Protein AF-A0A3P6EM20-F1 (afdb_monomer_lite)

Organism: Brassica oleracea (NCBI:txid3712)

Secondary structure (DSSP, 8-state):
--SSS-TT-----TTSSS-BTTTSS-BTTB-HHHHHTTS-TTTTT--TT-BHHHHHHHTTHHHHHHHHHHHHHHHHHHHHHHHHHHHH-----HHHHHHHHHHHHHHHHHHTTTT-HHHHHHHHHHHHTT-

Structure (mmCIF, N/CA/C/O backbone):
data_AF-A0A3P6EM20-F1
#
_entry.id   AF-A0A3P6EM20-F1
#
loop_
_atom_site.group_PDB
_atom_site.id
_atom_site.type_symbol
_atom_site.label_atom_id
_atom_site.label_alt_id
_atom_site.label_comp_id
_atom_site.label_asym_id
_atom_site.label_entity_id
_atom_site.label_seq_id
_atom_site.pdbx_PDB_ins_code
_atom_site.Cartn_x
_atom_site.Cartn_y
_atom_site.Cartn_z
_atom_site.occupancy
_atom_site.B_iso_or_equiv
_atom_site.auth_seq_id
_atom_site.auth_comp_id
_atom_site.auth_asym_id
_atom_site.auth_atom_id
_atom_site.pdbx_PDB_model_num
ATOM 1 N N . MET A 1 1 ? 15.258 6.934 -42.495 1.00 41.88 1 MET A N 1
ATOM 2 C CA . MET A 1 1 ? 14.490 5.789 -43.045 1.00 41.88 1 MET A CA 1
ATOM 3 C C . MET A 1 1 ? 14.020 4.785 -41.966 1.00 41.88 1 MET A C 1
ATOM 5 O O . MET A 1 1 ? 14.026 3.592 -42.217 1.00 41.88 1 MET A O 1
ATOM 9 N N . ARG A 1 2 ? 13.577 5.216 -40.769 1.00 43.38 2 ARG A N 1
ATOM 10 C CA . ARG A 1 2 ? 12.874 4.347 -39.783 1.00 43.38 2 ARG A CA 1
ATOM 11 C C . ARG A 1 2 ? 11.487 4.896 -39.392 1.00 43.38 2 ARG A C 1
ATOM 13 O O . ARG A 1 2 ? 10.964 4.537 -38.350 1.00 43.38 2 ARG A O 1
ATOM 20 N N . GLY A 1 3 ? 10.936 5.810 -40.194 1.00 48.06 3 GLY A N 1
ATOM 21 C CA . GLY A 1 3 ? 9.646 6.464 -39.926 1.00 48.06 3 GLY A CA 1
ATOM 22 C C . GLY A 1 3 ? 8.473 5.905 -40.734 1.00 48.06 3 GLY A C 1
ATOM 23 O O . GLY A 1 3 ? 7.338 6.235 -40.440 1.00 48.06 3 GLY A O 1
ATOM 24 N N . GLU A 1 4 ? 8.732 5.045 -41.724 1.00 51.06 4 GLU A N 1
ATOM 25 C CA . GLU A 1 4 ? 7.715 4.546 -42.663 1.00 51.06 4 GLU A CA 1
ATOM 26 C C . GLU A 1 4 ? 7.765 3.015 -42.791 1.00 51.06 4 GLU A C 1
ATOM 28 O O . GLU A 1 4 ? 7.754 2.457 -43.882 1.00 51.06 4 GLU A O 1
ATOM 33 N N . MET A 1 5 ? 7.875 2.300 -41.668 1.00 47.50 5 MET A N 1
ATOM 34 C CA . MET A 1 5 ? 7.675 0.848 -41.664 1.00 47.50 5 MET A CA 1
ATOM 35 C C . MET A 1 5 ? 6.535 0.467 -40.722 1.00 47.50 5 MET A C 1
ATOM 37 O O . MET A 1 5 ? 6.709 0.244 -39.530 1.00 47.50 5 MET A O 1
ATOM 41 N N . PHE A 1 6 ? 5.365 0.385 -41.353 1.00 55.72 6 PHE A N 1
ATOM 42 C CA . PHE A 1 6 ? 4.251 -0.504 -41.053 1.00 55.72 6 PHE A CA 1
ATOM 43 C C . PHE A 1 6 ? 3.589 -0.375 -39.668 1.00 55.72 6 PHE A C 1
ATOM 45 O O . PHE A 1 6 ? 3.841 -1.153 -38.750 1.00 55.72 6 PHE A O 1
ATOM 52 N N . ILE A 1 7 ? 2.564 0.485 -39.604 1.00 54.56 7 ILE A N 1
ATOM 53 C CA . ILE A 1 7 ? 1.509 0.518 -38.562 1.00 54.56 7 ILE A CA 1
ATOM 54 C C . ILE A 1 7 ? 0.862 -0.857 -38.260 1.00 54.56 7 ILE A C 1
ATOM 56 O O . ILE A 1 7 ? 0.190 -1.030 -37.248 1.00 54.56 7 ILE A O 1
ATOM 60 N N . TRP A 1 8 ? 1.059 -1.844 -39.136 1.00 58.12 8 TRP A N 1
ATOM 61 C CA . TRP A 1 8 ? 0.451 -3.172 -39.135 1.00 58.12 8 TRP A CA 1
ATOM 62 C C . TRP A 1 8 ? 1.367 -4.247 -38.538 1.00 58.12 8 TRP A C 1
ATOM 64 O O . TRP A 1 8 ? 0.873 -5.299 -38.132 1.00 58.12 8 TRP A O 1
ATOM 74 N N . ILE A 1 9 ? 2.671 -3.978 -38.396 1.00 65.12 9 ILE A N 1
ATOM 75 C CA . ILE A 1 9 ? 3.586 -4.864 -37.670 1.00 65.12 9 ILE A CA 1
ATOM 76 C C . ILE A 1 9 ? 3.571 -4.450 -36.201 1.00 65.12 9 ILE A C 1
ATOM 78 O O . ILE A 1 9 ? 4.292 -3.550 -35.774 1.00 65.12 9 ILE A O 1
ATOM 82 N N . LYS A 1 10 ? 2.711 -5.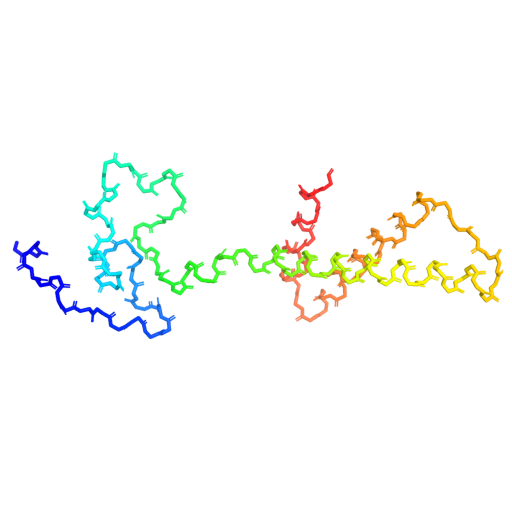113 -35.426 1.00 64.81 10 LYS A N 1
ATOM 83 C CA . LYS A 1 10 ? 2.618 -4.911 -33.978 1.00 64.81 10 LYS A CA 1
ATOM 84 C C . LYS A 1 10 ? 3.680 -5.733 -33.261 1.00 64.81 10 LYS A C 1
ATOM 86 O O . LYS A 1 10 ? 3.780 -6.946 -33.462 1.00 64.81 10 LYS A O 1
ATOM 91 N N . LEU A 1 11 ? 4.430 -5.090 -32.373 1.00 73.81 11 LEU A N 1
ATOM 92 C CA . LEU A 1 11 ? 5.303 -5.785 -31.439 1.00 73.81 11 LEU A CA 1
ATOM 93 C C . LEU A 1 11 ? 4.434 -6.582 -30.452 1.00 73.81 11 LEU A C 1
ATOM 95 O O . LEU A 1 11 ? 3.565 -6.026 -29.778 1.00 73.81 11 LEU A O 1
ATOM 99 N N . ARG A 1 12 ? 4.671 -7.893 -30.330 1.00 73.31 12 ARG A N 1
ATOM 100 C CA . ARG A 1 12 ? 4.071 -8.689 -29.249 1.00 73.31 12 ARG A CA 1
ATOM 101 C C . ARG A 1 12 ? 4.746 -8.318 -27.931 1.00 73.31 12 ARG A C 1
ATOM 103 O O . ARG A 1 12 ? 5.911 -8.632 -27.727 1.00 73.31 12 ARG A O 1
ATOM 110 N N . VAL A 1 13 ? 3.990 -7.688 -27.035 1.00 77.06 13 VAL A N 1
ATOM 111 C CA . VAL A 1 13 ? 4.495 -7.138 -25.763 1.00 77.06 13 VAL A CA 1
ATOM 112 C C . VAL A 1 13 ? 5.157 -8.187 -24.860 1.00 77.06 13 VAL A C 1
ATOM 114 O O . VAL A 1 13 ? 6.145 -7.886 -24.193 1.00 77.06 13 VAL A O 1
ATOM 117 N N . GLY A 1 14 ? 4.636 -9.418 -24.814 1.00 82.69 14 GLY A N 1
ATOM 118 C CA . GLY A 1 14 ? 5.144 -10.449 -23.902 1.00 82.69 14 GLY A CA 1
ATOM 119 C C . GLY A 1 14 ? 5.115 -9.982 -22.439 1.00 82.69 14 GLY A C 1
ATOM 120 O O . GLY A 1 14 ? 4.092 -9.496 -21.964 1.00 82.69 14 GLY A O 1
ATOM 121 N N . ASN A 1 15 ? 6.244 -10.102 -21.730 1.00 77.19 15 ASN A N 1
ATOM 122 C CA . ASN A 1 15 ? 6.410 -9.606 -20.354 1.00 77.19 15 ASN A CA 1
ATOM 123 C C . ASN A 1 15 ? 6.738 -8.098 -20.267 1.00 77.19 15 ASN A C 1
ATOM 125 O O . ASN A 1 15 ? 6.938 -7.586 -19.166 1.00 77.19 15 ASN A O 1
ATOM 129 N N . GLY A 1 16 ? 6.832 -7.404 -21.406 1.00 82.00 16 GLY A N 1
ATOM 130 C CA . GLY A 1 16 ? 7.079 -5.968 -21.498 1.00 82.00 16 GLY A CA 1
ATOM 131 C C . GLY A 1 16 ? 8.518 -5.521 -21.230 1.00 82.00 16 GLY A C 1
ATOM 132 O O . GLY A 1 16 ? 8.754 -4.319 -21.235 1.00 82.00 16 GLY A O 1
ATOM 133 N N . ALA A 1 17 ? 9.471 -6.433 -20.990 1.00 82.62 17 ALA A N 1
ATOM 134 C CA . ALA A 1 17 ? 10.845 -6.081 -20.598 1.00 82.62 17 ALA A CA 1
ATOM 135 C C . ALA A 1 17 ? 11.719 -5.591 -21.762 1.00 82.62 17 ALA A C 1
ATOM 137 O O . ALA A 1 17 ? 12.677 -4.862 -21.546 1.00 82.62 17 ALA A O 1
ATOM 138 N N . SER A 1 18 ? 11.387 -5.980 -22.993 1.00 83.06 18 SER A N 1
ATOM 139 C CA . SER A 1 18 ? 12.046 -5.516 -24.220 1.00 83.06 18 SER A CA 1
ATOM 140 C C . SER A 1 18 ? 11.215 -4.494 -24.999 1.00 83.06 18 SER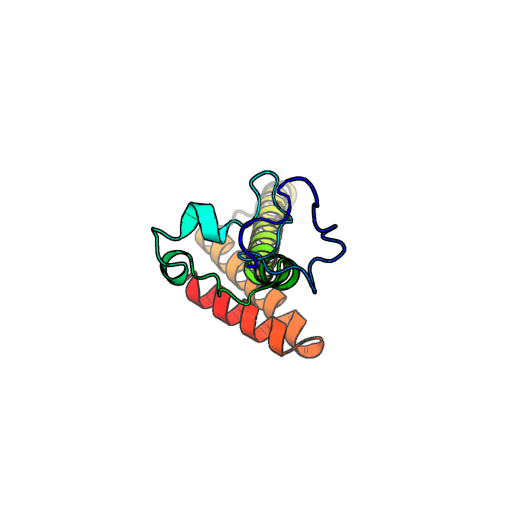 A C 1
ATOM 142 O O . SER A 1 18 ? 11.634 -4.065 -26.067 1.00 83.06 18 SER A O 1
ATOM 144 N N . CYS A 1 19 ? 10.039 -4.119 -24.485 1.00 85.44 19 CYS A N 1
ATOM 145 C CA . CYS A 1 19 ? 9.094 -3.236 -25.159 1.00 85.44 19 CYS A CA 1
ATOM 146 C C . CYS A 1 19 ? 9.126 -1.845 -24.519 1.00 85.44 19 CYS A C 1
ATOM 148 O O . CYS A 1 19 ? 8.594 -1.654 -23.424 1.00 85.44 19 CYS A O 1
ATOM 150 N N . ARG A 1 20 ? 9.725 -0.867 -25.195 1.00 86.81 20 ARG A N 1
ATOM 151 C CA . ARG A 1 20 ? 9.775 0.538 -24.768 1.00 86.81 20 ARG A CA 1
ATOM 152 C C . ARG A 1 20 ? 8.419 1.201 -24.937 1.00 86.81 20 ARG A C 1
ATOM 154 O O . ARG A 1 20 ? 7.809 1.135 -26.002 1.00 86.81 20 ARG A O 1
ATOM 161 N N . PHE A 1 21 ? 7.975 1.885 -23.889 1.00 84.44 21 PHE A N 1
ATOM 162 C CA . PHE A 1 21 ? 6.634 2.457 -23.819 1.00 84.44 21 PHE A CA 1
ATOM 163 C C . PHE A 1 21 ? 6.360 3.490 -24.916 1.00 84.44 21 PHE A C 1
ATOM 165 O O . PHE A 1 21 ? 5.309 3.448 -25.549 1.00 84.44 21 PHE A O 1
ATOM 172 N N . TRP A 1 22 ? 7.309 4.394 -25.164 1.00 83.88 22 TRP A N 1
ATOM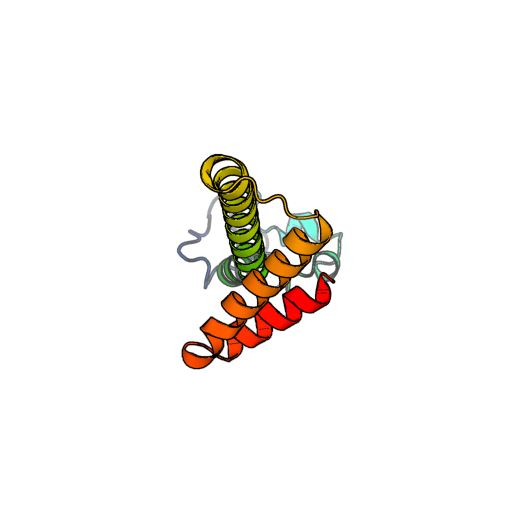 173 C CA . TRP A 1 22 ? 7.106 5.499 -26.100 1.00 83.88 22 TRP A CA 1
ATOM 174 C C . TRP A 1 22 ? 7.381 5.134 -27.557 1.00 83.88 22 TRP A C 1
ATOM 176 O O . TRP A 1 22 ? 6.721 5.656 -28.449 1.00 83.88 22 TRP A O 1
ATOM 186 N N . ILE A 1 23 ? 8.384 4.289 -27.794 1.00 82.88 23 ILE A N 1
ATOM 187 C CA . ILE A 1 23 ? 9.029 4.166 -29.108 1.00 82.88 23 ILE A CA 1
ATOM 188 C C . ILE A 1 23 ? 8.551 2.927 -29.864 1.00 82.88 23 ILE A C 1
ATOM 190 O O . ILE A 1 23 ? 8.476 2.951 -31.091 1.00 82.88 23 ILE A O 1
ATOM 194 N N . ASP A 1 24 ? 8.254 1.835 -29.164 1.00 82.81 24 ASP A N 1
ATOM 195 C CA . ASP A 1 24 ? 7.949 0.582 -29.843 1.00 82.81 24 ASP A CA 1
ATOM 196 C C . ASP A 1 24 ? 6.469 0.527 -30.268 1.00 82.81 24 ASP A C 1
ATOM 198 O O . ASP A 1 24 ? 5.581 1.047 -29.590 1.00 82.81 24 ASP A O 1
ATOM 202 N N . ASN A 1 25 ? 6.187 -0.122 -31.403 1.00 83.12 25 ASN A N 1
ATOM 203 C CA . ASN A 1 25 ? 4.841 -0.237 -31.977 1.00 83.12 25 ASN A CA 1
ATOM 204 C C . ASN A 1 25 ? 4.019 -1.341 -31.280 1.00 83.12 25 ASN A C 1
ATOM 206 O O . ASN A 1 25 ? 3.711 -2.382 -31.863 1.00 83.12 25 ASN A O 1
ATOM 210 N N . TRP A 1 26 ? 3.727 -1.148 -29.996 1.00 81.81 26 TRP A N 1
ATOM 211 C CA . TRP A 1 26 ? 2.912 -2.072 -29.200 1.00 81.81 26 TRP A CA 1
ATOM 212 C C . TRP A 1 26 ? 1.462 -1.606 -29.029 1.00 81.81 26 TRP A C 1
ATOM 214 O O . TRP A 1 26 ? 0.588 -2.410 -28.699 1.00 81.81 26 TRP A O 1
ATOM 224 N N . SER A 1 27 ? 1.195 -0.314 -29.238 1.00 79.69 27 SER A N 1
ATOM 225 C CA . SER A 1 27 ? -0.136 0.269 -29.081 1.00 79.69 27 SER A CA 1
ATOM 226 C C . SER A 1 27 ? -0.961 0.141 -30.373 1.00 79.69 27 SER A C 1
ATOM 228 O O . SER A 1 27 ? -0.394 0.071 -31.464 1.00 79.69 27 SER A O 1
ATOM 230 N N . PRO A 1 28 ? -2.307 0.160 -30.306 1.00 76.94 28 PRO A N 1
ATOM 231 C CA . PRO A 1 28 ? -3.151 0.209 -31.504 1.00 76.94 28 PRO A CA 1
ATOM 232 C C . PRO A 1 28 ? -2.901 1.435 -32.389 1.00 76.94 28 PRO A C 1
ATOM 234 O O . PRO A 1 28 ? -3.252 1.401 -33.564 1.00 76.94 28 PRO A O 1
ATOM 237 N N . LEU A 1 29 ? -2.323 2.494 -31.818 1.00 73.06 29 LEU A N 1
ATOM 238 C CA . LEU A 1 29 ? -2.048 3.758 -32.487 1.00 73.06 29 LEU A CA 1
ATOM 239 C C . LEU A 1 29 ? -0.656 3.799 -33.121 1.00 73.06 29 LEU A C 1
ATOM 241 O O . LEU A 1 29 ? -0.353 4.764 -33.796 1.00 73.06 29 LEU A O 1
ATOM 245 N N . GLY A 1 30 ? 0.200 2.791 -32.940 1.00 77.19 30 GLY A N 1
ATOM 246 C CA . GLY A 1 30 ? 1.596 2.897 -33.357 1.00 77.19 30 GLY A CA 1
ATOM 247 C C . GLY A 1 30 ? 2.533 3.296 -32.217 1.00 77.19 30 GLY A C 1
ATOM 248 O O . GLY A 1 30 ? 2.266 3.037 -31.037 1.00 77.19 30 GLY A O 1
ATOM 249 N N . SER A 1 31 ? 3.644 3.935 -32.582 1.00 81.44 31 SER A N 1
ATOM 250 C CA . SER A 1 31 ? 4.590 4.553 -31.647 1.00 81.44 31 SER A CA 1
ATOM 251 C C . SER A 1 31 ? 3.937 5.768 -30.989 1.00 81.44 31 SER A C 1
ATOM 253 O O . SER A 1 31 ? 3.586 6.744 -31.647 1.00 81.44 31 SER A O 1
ATOM 255 N N . LEU A 1 32 ? 3.763 5.716 -29.667 1.00 79.25 32 LEU A N 1
ATOM 256 C CA . LEU A 1 32 ? 3.110 6.788 -28.911 1.00 79.25 32 LEU A CA 1
ATOM 257 C C . LEU A 1 32 ? 3.913 8.093 -28.954 1.00 79.25 32 LEU A C 1
ATOM 259 O O . LEU A 1 32 ? 3.334 9.175 -28.871 1.00 79.25 32 LEU A O 1
ATOM 263 N N . LYS A 1 33 ? 5.236 8.014 -29.132 1.00 77.62 33 LYS A N 1
ATOM 264 C CA . LYS A 1 33 ? 6.095 9.187 -29.295 1.00 77.62 33 LYS A CA 1
ATOM 265 C C . LYS A 1 33 ? 5.607 10.084 -30.430 1.00 77.62 33 LYS A C 1
ATOM 267 O O . LYS A 1 33 ? 5.567 11.291 -30.239 1.00 77.62 33 LYS A O 1
ATOM 272 N N . ASP A 1 34 ? 5.200 9.520 -31.562 1.00 78.50 34 ASP A N 1
ATOM 273 C CA . ASP A 1 34 ? 4.845 10.306 -32.750 1.00 78.50 34 ASP A CA 1
ATOM 274 C C . ASP A 1 34 ? 3.527 11.077 -32.567 1.00 78.50 34 ASP A C 1
ATOM 276 O O . ASP A 1 34 ? 3.354 12.156 -33.127 1.00 78.50 34 ASP A O 1
ATOM 280 N N . TYR A 1 35 ? 2.638 10.578 -31.704 1.00 74.31 35 TYR A N 1
ATOM 281 C CA . TYR A 1 35 ? 1.362 11.223 -31.377 1.00 74.31 35 TYR A CA 1
ATOM 282 C C . TYR A 1 35 ? 1.473 12.224 -30.223 1.00 74.31 35 TYR A C 1
ATOM 284 O O . TYR A 1 35 ? 0.770 13.231 -30.207 1.00 74.31 35 TYR A O 1
ATOM 292 N N . PHE A 1 36 ? 2.355 11.968 -29.252 1.00 72.06 36 PHE A N 1
ATOM 293 C CA . PHE A 1 36 ? 2.484 12.788 -28.043 1.00 72.06 36 PHE A CA 1
ATOM 294 C C . PHE A 1 36 ? 3.688 13.754 -28.060 1.00 72.06 36 PHE A C 1
ATOM 296 O O . PHE A 1 36 ? 3.834 14.547 -27.130 1.00 72.06 36 PHE A O 1
ATOM 303 N N . ALA A 1 37 ? 4.520 13.756 -29.113 1.00 59.09 37 ALA A N 1
ATOM 304 C CA . ALA A 1 37 ? 5.761 14.544 -29.228 1.00 59.09 37 ALA A CA 1
ATOM 305 C C . ALA A 1 37 ? 5.618 16.072 -29.051 1.00 59.09 37 ALA A C 1
ATOM 307 O O . ALA A 1 37 ? 6.619 16.732 -28.777 1.00 59.09 37 ALA A O 1
ATOM 308 N N . ALA A 1 38 ? 4.416 16.649 -29.157 1.00 55.38 38 ALA A N 1
ATOM 309 C CA . ALA A 1 38 ? 4.191 18.075 -28.882 1.00 55.38 38 ALA A CA 1
ATOM 310 C C . ALA A 1 38 ? 4.209 18.423 -27.376 1.00 55.38 38 ALA A C 1
ATOM 312 O O . ALA A 1 38 ? 4.403 19.577 -27.003 1.00 55.38 38 ALA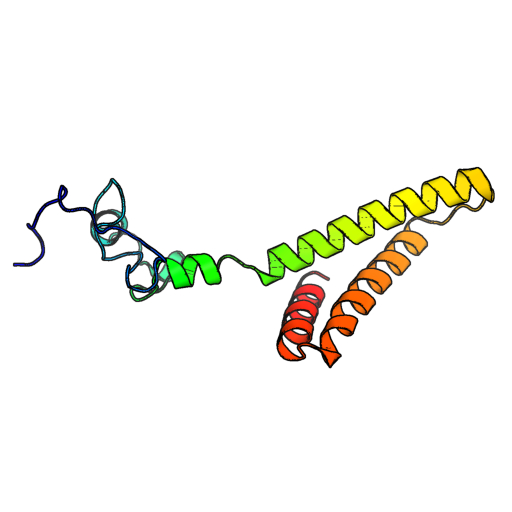 A O 1
ATOM 313 N N . SER A 1 39 ? 4.036 17.434 -26.496 1.00 55.22 39 SER A N 1
ATOM 314 C CA . SER A 1 39 ? 4.050 17.600 -25.044 1.00 55.22 39 SER A CA 1
ATOM 315 C C . SER A 1 39 ? 5.194 16.770 -24.479 1.00 55.22 39 SER A C 1
ATOM 317 O O . SER A 1 39 ? 5.047 15.575 -24.237 1.00 55.22 39 SER A O 1
ATOM 319 N N . SER A 1 40 ? 6.336 17.424 -24.277 1.00 54.34 40 SER A N 1
ATOM 320 C CA . SER A 1 40 ? 7.562 16.903 -23.669 1.00 54.34 40 SER A CA 1
ATOM 321 C C . SER A 1 40 ? 7.283 15.774 -22.666 1.00 54.34 40 SER A C 1
ATOM 323 O O . SER A 1 40 ? 6.672 16.000 -21.621 1.00 54.34 40 SER A O 1
ATOM 325 N N . SER A 1 41 ? 7.750 14.562 -22.976 1.00 55.12 41 SER A N 1
ATOM 326 C CA . SER A 1 41 ? 7.590 13.328 -22.182 1.00 55.12 41 SER A CA 1
ATOM 327 C C . SER A 1 41 ? 8.113 13.445 -20.739 1.00 55.12 41 SER A C 1
ATOM 329 O O . SER A 1 41 ? 7.830 12.605 -19.889 1.00 55.12 41 SER A O 1
ATOM 331 N N . SER A 1 42 ? 8.818 14.534 -20.433 1.00 52.72 42 SER A N 1
ATOM 332 C CA . SER A 1 42 ? 9.190 14.969 -19.091 1.00 52.72 42 SER A CA 1
ATOM 333 C C . SER A 1 42 ? 8.002 15.396 -18.217 1.00 52.72 42 SER A C 1
ATOM 335 O O . SER A 1 42 ? 8.081 15.238 -17.003 1.00 52.72 42 SER A O 1
ATOM 337 N N . ARG A 1 43 ? 6.882 15.881 -18.779 1.00 52.91 43 ARG A N 1
ATOM 338 C CA . ARG A 1 43 ? 5.723 16.341 -17.982 1.00 52.91 43 ARG A CA 1
ATOM 339 C C . ARG A 1 43 ? 4.936 15.207 -17.329 1.00 52.91 43 ARG A C 1
ATOM 341 O O . ARG A 1 43 ? 4.314 15.424 -16.298 1.00 52.91 43 ARG A O 1
ATOM 348 N N . GLN A 1 44 ? 4.959 14.012 -17.915 1.00 57.53 44 GLN A N 1
ATOM 349 C CA . GLN A 1 44 ? 4.246 12.840 -17.389 1.00 57.53 44 GLN A CA 1
ATOM 350 C C . GLN A 1 44 ? 5.157 11.917 -16.564 1.00 57.53 44 GLN A C 1
ATOM 352 O O . GLN A 1 44 ? 4.703 10.884 -16.086 1.00 57.53 44 GLN A O 1
ATOM 357 N N . GLY A 1 45 ? 6.434 12.284 -16.379 1.00 63.59 45 GLY A N 1
ATOM 358 C CA . GLY A 1 45 ? 7.370 11.562 -15.511 1.00 63.59 45 GLY A CA 1
ATOM 359 C C . GLY A 1 45 ? 7.823 10.193 -16.032 1.00 63.59 45 GLY A C 1
ATOM 360 O O . GLY A 1 45 ? 8.403 9.419 -15.274 1.00 63.59 45 GLY A O 1
ATOM 361 N N . ILE A 1 46 ? 7.577 9.874 -17.308 1.00 72.62 46 ILE A N 1
ATOM 362 C CA . ILE A 1 46 ? 7.910 8.576 -17.909 1.00 72.62 46 ILE A CA 1
ATOM 363 C C . ILE A 1 46 ? 9.094 8.751 -18.864 1.00 72.62 46 ILE A C 1
ATOM 365 O O . ILE A 1 46 ? 8.952 9.347 -19.933 1.00 72.62 46 ILE A O 1
ATOM 369 N N . SER A 1 47 ? 10.255 8.199 -18.497 1.00 77.06 47 SER A N 1
ATOM 370 C CA . SER A 1 47 ? 11.467 8.236 -19.331 1.00 77.06 47 SER A CA 1
ATOM 371 C C . SER A 1 47 ? 11.233 7.627 -20.722 1.00 77.06 47 SER A C 1
ATOM 373 O O . SER A 1 47 ? 10.523 6.629 -20.856 1.00 77.06 47 SER A O 1
ATOM 375 N N . LEU A 1 48 ? 11.873 8.189 -21.753 1.00 76.69 48 LEU A N 1
ATOM 376 C CA . LEU A 1 48 ? 11.838 7.679 -23.133 1.00 76.69 48 LEU A CA 1
ATOM 377 C C . LEU A 1 48 ? 12.348 6.236 -23.251 1.00 76.69 48 LEU A C 1
ATOM 379 O O . LEU A 1 48 ? 11.852 5.481 -24.087 1.00 76.69 48 LEU A O 1
ATOM 383 N N . ASP A 1 49 ? 13.277 5.854 -22.376 1.00 79.62 49 ASP A N 1
ATOM 384 C CA . ASP A 1 49 ? 13.866 4.514 -22.333 1.00 79.62 49 ASP A CA 1
ATOM 385 C C . ASP A 1 49 ? 13.105 3.548 -21.416 1.00 79.62 49 ASP A C 1
ATOM 387 O O . ASP A 1 49 ? 13.459 2.375 -21.327 1.00 79.62 49 ASP A O 1
ATOM 391 N N . SER A 1 50 ? 12.049 4.013 -20.736 1.00 80.06 50 SER A N 1
ATOM 392 C CA . SER A 1 50 ? 11.265 3.145 -19.857 1.00 80.06 50 SER A CA 1
ATOM 393 C C . SER A 1 50 ? 10.522 2.071 -20.650 1.00 80.06 50 SER A C 1
ATOM 395 O O . SER A 1 50 ? 9.873 2.327 -21.674 1.00 80.06 50 SER A O 1
ATOM 397 N N . THR A 1 51 ? 10.616 0.836 -20.165 1.00 86.88 51 THR A N 1
ATOM 398 C CA . THR A 1 51 ? 9.905 -0.297 -20.752 1.00 86.88 51 THR A CA 1
ATOM 399 C C . THR A 1 51 ? 8.510 -0.441 -20.153 1.00 86.88 51 THR A C 1
ATOM 401 O O . THR A 1 51 ? 8.215 0.057 -19.064 1.00 86.88 51 THR A O 1
ATOM 404 N N . LEU A 1 52 ? 7.624 -1.159 -20.842 1.00 82.75 52 LEU A N 1
ATOM 405 C CA . LEU A 1 52 ? 6.309 -1.510 -20.310 1.00 82.75 52 LEU A CA 1
ATOM 406 C C . LEU A 1 52 ? 6.410 -2.314 -19.014 1.00 82.75 52 LEU A C 1
ATOM 408 O O . LEU A 1 52 ? 5.587 -2.127 -18.119 1.00 82.75 52 LEU A O 1
ATOM 412 N N . ALA A 1 53 ? 7.420 -3.180 -18.885 1.00 83.44 53 ALA A N 1
ATOM 413 C CA . ALA A 1 53 ? 7.683 -3.885 -17.637 1.00 83.44 53 ALA A CA 1
ATOM 414 C C . ALA A 1 53 ? 8.078 -2.917 -16.522 1.00 83.44 53 ALA A C 1
ATOM 416 O O . ALA A 1 53 ? 7.602 -3.076 -15.398 1.00 83.44 53 ALA A O 1
ATOM 417 N N . ASP A 1 54 ? 8.904 -1.913 -16.818 1.00 79.19 54 ASP A N 1
ATOM 418 C CA . ASP A 1 54 ? 9.313 -0.913 -15.832 1.00 79.19 54 ASP A CA 1
ATOM 419 C C . ASP A 1 54 ? 8.132 -0.063 -15.389 1.00 79.19 54 ASP A C 1
ATOM 421 O O . ASP A 1 54 ? 7.977 0.159 -14.194 1.00 79.19 54 ASP A O 1
ATOM 425 N N . LEU A 1 55 ? 7.234 0.316 -16.304 1.00 77.75 55 LEU A N 1
ATOM 426 C CA . LEU A 1 55 ? 6.010 1.042 -15.954 1.00 77.75 55 LEU A CA 1
ATOM 427 C C . LEU A 1 55 ? 5.009 0.190 -15.179 1.00 77.75 55 LEU A C 1
ATOM 429 O O . LEU A 1 55 ? 4.388 0.639 -14.217 1.00 77.75 55 LEU A O 1
ATOM 433 N N . HIS A 1 56 ? 4.875 -1.078 -15.551 1.00 76.31 56 HIS A N 1
ATOM 434 C CA . HIS A 1 56 ? 4.047 -2.020 -14.813 1.00 76.31 56 HIS A CA 1
ATOM 435 C C . HIS A 1 56 ? 4.603 -2.295 -13.402 1.00 76.31 56 HIS A C 1
ATOM 437 O O . HIS A 1 56 ? 3.848 -2.507 -12.447 1.00 76.31 56 HIS A O 1
ATOM 443 N N . ARG A 1 57 ? 5.931 -2.297 -13.246 1.00 68.00 57 ARG A N 1
ATOM 444 C CA . ARG A 1 57 ? 6.611 -2.426 -11.950 1.00 68.00 57 ARG A CA 1
ATOM 445 C C . ARG A 1 57 ? 6.553 -1.128 -11.142 1.00 68.00 57 ARG A C 1
ATOM 447 O O . ARG A 1 57 ? 6.378 -1.212 -9.927 1.00 68.00 57 ARG A O 1
ATOM 454 N N . SER A 1 58 ? 6.655 0.029 -11.796 1.00 63.50 58 SER A N 1
ATOM 455 C CA . SER A 1 58 ? 6.630 1.357 -11.173 1.00 63.50 58 SER A CA 1
ATOM 456 C C . SER A 1 58 ? 5.227 1.819 -10.791 1.00 63.50 58 SER A C 1
ATOM 458 O O . SER A 1 58 ? 5.100 2.668 -9.912 1.00 63.50 58 SER A O 1
ATOM 460 N N . GLY A 1 59 ? 4.171 1.232 -11.373 1.00 65.19 59 GLY A N 1
ATOM 461 C CA . GLY A 1 59 ? 2.789 1.422 -10.940 1.00 65.19 59 GLY A CA 1
ATOM 462 C C . GLY A 1 59 ? 2.656 1.107 -9.451 1.00 65.19 59 GLY A C 1
ATOM 463 O O . GLY A 1 59 ? 2.572 -0.060 -9.076 1.00 65.19 59 GLY A O 1
ATOM 464 N N . ASN A 1 60 ? 2.670 2.159 -8.630 1.00 75.06 60 ASN A N 1
ATOM 465 C CA . ASN A 1 60 ? 3.116 2.192 -7.236 1.00 75.06 60 ASN A CA 1
ATOM 466 C C . ASN A 1 60 ? 2.675 0.979 -6.387 1.00 75.06 60 ASN A C 1
ATOM 468 O O . ASN A 1 60 ? 1.658 0.998 -5.688 1.00 75.06 60 ASN A O 1
ATOM 472 N N . ARG A 1 61 ? 3.444 -0.117 -6.472 1.00 80.25 61 ARG A N 1
ATOM 473 C CA . ARG A 1 61 ? 3.146 -1.396 -5.805 1.00 80.25 61 ARG A CA 1
ATOM 474 C C . ARG A 1 61 ? 3.160 -1.246 -4.289 1.00 80.25 61 ARG A C 1
ATOM 476 O O . ARG A 1 61 ? 2.374 -1.896 -3.605 1.00 80.25 61 ARG A O 1
ATOM 483 N N . LEU A 1 62 ? 4.035 -0.375 -3.790 1.00 84.19 62 LEU A N 1
ATOM 484 C CA . LEU A 1 62 ? 4.142 -0.040 -2.377 1.00 84.19 62 LEU A CA 1
ATOM 485 C C . LEU A 1 62 ? 2.890 0.697 -1.899 1.00 84.19 62 LEU A C 1
ATOM 487 O O . LEU A 1 62 ? 2.294 0.253 -0.925 1.00 84.19 62 LEU A O 1
ATOM 491 N N . SER A 1 63 ? 2.411 1.713 -2.626 1.00 84.31 63 SER A N 1
ATOM 492 C CA . SER A 1 63 ? 1.140 2.377 -2.303 1.00 84.31 63 SER A CA 1
ATOM 493 C C . SER A 1 63 ? -0.044 1.430 -2.357 1.00 84.31 63 SER A C 1
ATOM 495 O O . SER A 1 63 ? -0.849 1.432 -1.436 1.00 84.31 63 SER A O 1
ATOM 497 N N . LYS A 1 64 ? -0.147 0.574 -3.382 1.00 85.69 64 LYS A N 1
ATOM 498 C CA . LYS A 1 64 ? -1.223 -0.430 -3.442 1.00 85.69 64 LYS A CA 1
ATOM 499 C C . LYS A 1 64 ? -1.186 -1.354 -2.227 1.00 85.69 64 LYS A C 1
ATOM 501 O O . LYS A 1 64 ? -2.221 -1.620 -1.626 1.00 85.69 64 LYS A O 1
ATOM 506 N N . ARG A 1 65 ? 0.006 -1.822 -1.844 1.00 89.38 65 ARG A N 1
ATOM 507 C CA . ARG A 1 65 ? 0.189 -2.671 -0.664 1.00 89.38 65 ARG A CA 1
ATOM 508 C C . ARG A 1 65 ? -0.162 -1.936 0.628 1.00 89.38 65 ARG A C 1
ATOM 510 O O . ARG A 1 65 ? -0.843 -2.518 1.463 1.00 89.38 65 ARG A O 1
ATOM 517 N N . LEU A 1 66 ? 0.264 -0.684 0.777 1.00 89.31 66 LEU A N 1
ATOM 518 C CA . LEU A 1 66 ? -0.051 0.146 1.937 1.00 89.31 66 LEU A CA 1
ATOM 519 C C . LEU A 1 66 ? -1.562 0.379 2.047 1.00 89.31 66 LEU A C 1
ATOM 521 O O . LEU A 1 66 ? -2.137 0.097 3.089 1.00 89.31 66 LEU A O 1
ATOM 525 N N . ILE A 1 67 ? -2.222 0.763 0.949 1.00 90.12 67 ILE A N 1
ATOM 526 C CA . ILE A 1 67 ? -3.680 0.931 0.875 1.00 90.12 67 ILE A CA 1
ATOM 527 C C . ILE A 1 67 ? -4.396 -0.353 1.304 1.00 90.12 67 ILE A C 1
ATOM 529 O O . ILE A 1 67 ? -5.306 -0.295 2.125 1.00 90.12 67 ILE A O 1
ATOM 533 N N . LEU A 1 68 ? -3.977 -1.518 0.799 1.00 91.94 68 LEU A N 1
ATOM 534 C CA . LEU A 1 68 ? -4.572 -2.800 1.186 1.00 91.94 68 LEU A CA 1
ATOM 535 C C . LEU A 1 68 ? -4.408 -3.095 2.683 1.00 91.94 68 LEU A C 1
ATOM 537 O O . LEU A 1 68 ? -5.361 -3.549 3.311 1.00 91.94 68 LEU A O 1
ATOM 541 N N . LEU A 1 69 ? -3.235 -2.816 3.261 1.00 92.56 69 LEU A N 1
ATOM 542 C CA . LEU A 1 69 ? -3.006 -2.972 4.700 1.00 92.56 69 LEU A CA 1
ATOM 543 C C . LEU A 1 69 ? -3.891 -2.024 5.513 1.00 92.56 69 LEU A C 1
ATOM 545 O O . LEU A 1 69 ? -4.496 -2.457 6.489 1.00 92.56 69 LEU A O 1
ATOM 549 N N . CYS A 1 70 ? -4.028 -0.766 5.090 1.00 92.12 70 CYS A N 1
ATOM 550 C CA . CYS A 1 70 ? -4.915 0.195 5.740 1.00 92.12 70 CYS A CA 1
ATOM 551 C C . CYS A 1 70 ? -6.373 -0.274 5.688 1.00 92.12 70 CYS A C 1
ATOM 553 O O . CYS A 1 70 ? -7.044 -0.293 6.717 1.00 92.12 70 CYS A O 1
ATOM 555 N N . TRP A 1 71 ? -6.848 -0.734 4.525 1.00 94.88 71 TRP A N 1
ATOM 556 C CA . TRP A 1 71 ? -8.193 -1.298 4.378 1.00 94.88 71 TRP A CA 1
ATOM 557 C C . TRP A 1 71 ? -8.426 -2.496 5.297 1.00 94.88 71 TRP A C 1
ATOM 559 O O . TRP A 1 71 ? -9.442 -2.549 5.988 1.00 94.88 71 TRP A O 1
ATOM 569 N N . GLN A 1 72 ? -7.484 -3.440 5.343 1.00 93.94 72 GLN A N 1
ATOM 570 C CA . GLN A 1 72 ? -7.565 -4.602 6.229 1.00 93.94 72 GLN A CA 1
ATOM 571 C C . GLN A 1 72 ? -7.649 -4.188 7.700 1.00 93.94 72 GLN A C 1
ATOM 573 O O . GLN A 1 72 ? -8.518 -4.681 8.421 1.00 93.94 72 GLN A O 1
ATOM 578 N N . SER A 1 73 ? -6.795 -3.258 8.133 1.00 92.38 73 SER A N 1
ATOM 579 C CA . SER A 1 73 ? -6.805 -2.733 9.498 1.00 92.38 73 SER A CA 1
ATOM 580 C C . SER A 1 73 ? -8.128 -2.037 9.826 1.00 92.38 73 SER A C 1
ATOM 582 O O . SER A 1 73 ? -8.690 -2.287 10.888 1.00 92.38 73 SER A O 1
ATOM 584 N N . VAL A 1 74 ? -8.676 -1.220 8.917 1.00 93.88 74 VAL A N 1
ATOM 585 C CA . VAL A 1 74 ? -9.955 -0.517 9.127 1.00 93.88 74 VAL A CA 1
ATOM 586 C C . VAL A 1 74 ? -11.108 -1.505 9.264 1.00 93.88 74 VAL A C 1
ATOM 588 O O . VAL A 1 74 ? -11.879 -1.420 10.220 1.00 93.88 74 VAL A O 1
ATOM 591 N N . ILE A 1 75 ? -11.207 -2.474 8.350 1.00 93.88 75 ILE A N 1
ATOM 592 C CA . ILE A 1 75 ? -12.256 -3.501 8.388 1.00 93.88 75 ILE A CA 1
ATOM 593 C C . ILE A 1 75 ? -12.165 -4.300 9.690 1.00 93.88 75 ILE A C 1
ATOM 595 O O . ILE A 1 75 ? -13.176 -4.491 10.369 1.00 93.88 75 ILE A O 1
ATOM 599 N N . TYR A 1 76 ? -10.956 -4.726 10.069 1.00 92.69 76 TYR A N 1
ATOM 600 C CA . TYR A 1 76 ? -10.732 -5.446 11.317 1.00 92.69 76 TYR A CA 1
ATOM 601 C C . TYR A 1 76 ? -11.126 -4.612 12.540 1.00 92.69 76 TYR A C 1
ATOM 603 O O . TYR A 1 76 ? -11.826 -5.115 13.416 1.00 92.69 76 TYR A O 1
ATOM 611 N N . SER A 1 77 ? -10.734 -3.339 12.597 1.00 91.50 77 SER A N 1
ATOM 612 C CA . SER A 1 77 ? -11.052 -2.453 13.720 1.00 91.50 77 SER A CA 1
ATOM 613 C C . SER A 1 77 ? -12.551 -2.199 13.860 1.00 91.50 77 SER A C 1
ATOM 615 O O . SER A 1 77 ? -13.066 -2.237 14.976 1.00 91.50 77 SER A O 1
ATOM 617 N N . LEU A 1 78 ? -13.274 -2.020 12.751 1.00 91.50 78 LEU A N 1
ATOM 618 C CA . LEU A 1 78 ? -14.734 -1.876 12.765 1.00 91.50 78 LEU A CA 1
ATOM 619 C C . LEU A 1 78 ? -15.429 -3.154 13.239 1.00 91.50 78 LEU A C 1
ATOM 621 O O . LEU A 1 78 ? -16.325 -3.106 14.085 1.00 91.50 78 LEU A O 1
ATOM 625 N N . TRP A 1 79 ? -15.004 -4.304 12.714 1.00 93.94 79 TRP A N 1
ATOM 626 C CA . TRP A 1 79 ? -15.519 -5.602 13.140 1.00 93.94 79 TRP A CA 1
ATOM 627 C C . TRP A 1 79 ? -15.254 -5.847 14.632 1.00 93.94 79 TRP A C 1
ATOM 629 O O . TRP A 1 79 ? -16.163 -6.230 15.372 1.00 93.94 79 TRP A O 1
ATOM 639 N N . ARG A 1 80 ? -14.031 -5.560 15.093 1.00 92.44 80 ARG A N 1
ATOM 640 C CA . ARG A 1 80 ? -13.620 -5.693 16.494 1.00 92.44 80 ARG A CA 1
ATOM 641 C C . ARG A 1 80 ? -14.461 -4.801 17.401 1.00 92.44 80 ARG A C 1
ATOM 643 O O . ARG A 1 80 ? -14.980 -5.296 18.396 1.00 92.44 80 ARG A O 1
ATOM 650 N N . GLU A 1 81 ? -14.629 -3.528 17.051 1.00 93.31 8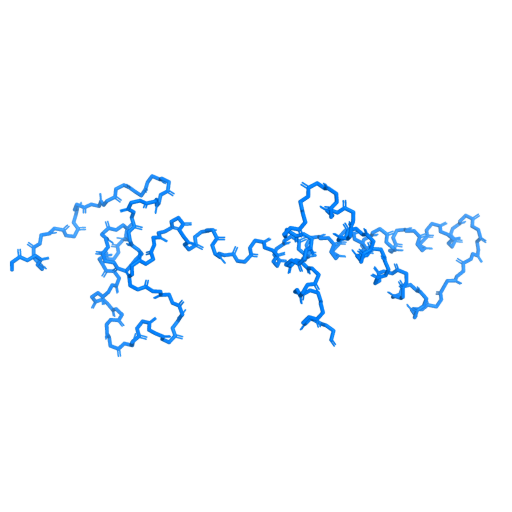1 GLU A N 1
ATOM 651 C CA . GLU A 1 81 ? -15.427 -2.575 17.830 1.00 93.31 81 GLU A CA 1
ATOM 652 C C . GLU A 1 81 ? -16.886 -3.033 17.942 1.00 93.31 81 GLU A C 1
ATOM 654 O O . GLU A 1 81 ? -17.441 -3.095 19.039 1.00 93.31 81 GLU A O 1
ATOM 659 N N . ARG A 1 82 ? -17.504 -3.448 16.827 1.00 92.69 82 ARG A N 1
ATOM 660 C CA . ARG A 1 82 ? -18.869 -3.995 16.833 1.00 92.69 82 ARG A CA 1
ATOM 661 C C . ARG A 1 82 ? -18.990 -5.199 17.770 1.00 92.69 82 ARG A C 1
ATOM 663 O O . ARG A 1 82 ? -19.935 -5.271 18.553 1.00 92.69 82 ARG A O 1
ATOM 670 N N . ASN A 1 83 ? -18.046 -6.134 17.709 1.00 93.12 83 ASN A N 1
ATOM 671 C CA . ASN A 1 83 ? -18.092 -7.336 18.539 1.00 93.12 83 ASN A CA 1
ATOM 672 C C . ASN A 1 83 ? -17.852 -7.042 20.020 1.00 93.12 83 ASN A C 1
ATOM 674 O O . ASN A 1 83 ? -18.478 -7.667 20.873 1.00 93.12 83 ASN A O 1
ATOM 678 N N . GLN A 1 84 ? -17.001 -6.068 20.341 1.00 91.06 84 GLN A N 1
ATOM 679 C CA . GLN A 1 84 ? -16.797 -5.634 21.723 1.00 91.06 84 GLN A CA 1
ATOM 680 C C . GLN A 1 84 ? -18.061 -5.015 22.325 1.00 91.06 84 GLN A C 1
ATOM 682 O O . GLN A 1 84 ? -18.373 -5.283 23.488 1.00 91.06 84 GLN A O 1
ATOM 687 N N . ARG A 1 85 ? -18.834 -4.264 21.532 1.00 89.44 85 ARG A N 1
ATOM 688 C CA . ARG A 1 85 ? -20.140 -3.745 21.964 1.00 89.44 85 ARG A CA 1
ATOM 689 C C . ARG A 1 85 ? -21.126 -4.878 22.233 1.00 89.44 85 ARG A C 1
ATOM 691 O O . ARG A 1 85 ? -21.735 -4.907 23.297 1.00 89.44 85 ARG A O 1
ATOM 698 N N . LEU A 1 86 ? -21.227 -5.838 21.310 1.00 93.00 86 LEU A N 1
ATOM 699 C CA . LEU A 1 86 ? -22.164 -6.963 21.412 1.00 93.00 86 LEU A CA 1
ATOM 700 C C . LEU A 1 86 ? -21.868 -7.891 22.599 1.00 93.00 86 LEU A C 1
ATOM 702 O O . LEU A 1 86 ? -22.789 -8.268 23.315 1.00 93.00 86 LEU A O 1
ATOM 706 N N . HIS A 1 87 ? -20.602 -8.252 22.820 1.00 89.62 87 HIS A N 1
ATOM 707 C CA . HIS A 1 87 ? -20.235 -9.284 23.799 1.00 89.62 87 HIS A CA 1
ATOM 708 C C . HIS A 1 87 ? -19.740 -8.747 25.141 1.00 89.62 87 HIS A C 1
ATOM 710 O O . HIS A 1 87 ? -19.685 -9.498 26.111 1.00 89.62 87 HIS A O 1
ATOM 716 N N . SER A 1 88 ? -19.324 -7.484 25.218 1.00 87.44 88 SER A N 1
ATOM 717 C CA . SER A 1 88 ? -18.670 -6.953 26.420 1.00 87.44 88 SER A CA 1
ATOM 718 C C . SER A 1 88 ? -19.191 -5.589 26.858 1.00 87.44 88 SER A C 1
ATOM 720 O O . SER A 1 88 ? -18.685 -5.072 27.850 1.00 87.44 88 SER A O 1
ATOM 722 N N . GLN A 1 89 ? -20.161 -4.998 26.141 1.00 86.69 89 GLN A N 1
ATOM 723 C CA . GLN A 1 89 ? -20.689 -3.649 26.409 1.00 86.69 89 GLN A CA 1
ATOM 724 C C . GLN A 1 89 ? -19.576 -2.596 26.565 1.00 86.69 89 GLN A C 1
ATOM 726 O O . GLN A 1 89 ? -19.709 -1.619 27.300 1.00 86.69 89 GLN A O 1
ATOM 731 N N . ARG A 1 90 ? -18.444 -2.809 25.883 1.00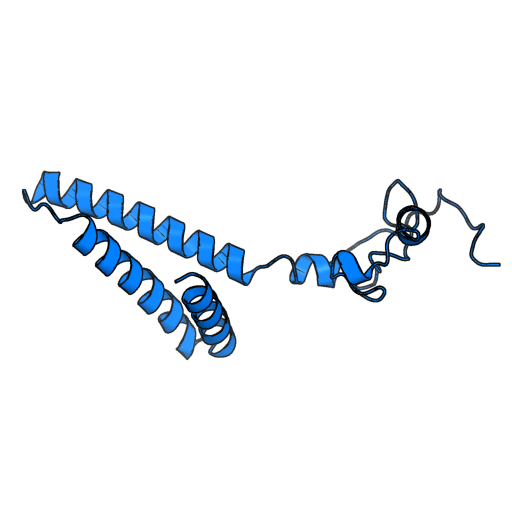 83.25 90 ARG A N 1
ATOM 732 C CA . ARG A 1 90 ? -17.311 -1.884 25.874 1.00 83.25 90 ARG A CA 1
ATOM 733 C C . ARG A 1 90 ? -17.373 -1.053 24.607 1.00 83.25 90 ARG A C 1
ATOM 735 O O . ARG A 1 90 ? -17.428 -1.600 23.509 1.00 83.25 90 ARG A O 1
ATOM 742 N N . TYR A 1 91 ? -17.338 0.257 24.794 1.00 85.81 91 TYR A N 1
ATOM 743 C CA . TYR A 1 91 ? -17.379 1.251 23.733 1.00 85.81 91 TYR A CA 1
ATOM 744 C C . TYR A 1 91 ? -16.045 1.992 23.734 1.00 85.81 91 TYR A C 1
ATOM 746 O O . TYR A 1 91 ? -15.578 2.406 24.797 1.00 85.81 91 TYR A O 1
ATOM 754 N N . GLN A 1 92 ? -15.422 2.141 22.568 1.00 86.94 92 GLN A N 1
ATOM 755 C CA . GLN A 1 92 ? -14.219 2.958 22.416 1.00 86.94 92 GLN A CA 1
ATOM 756 C C . GLN A 1 92 ? -14.574 4.286 21.748 1.00 86.94 92 GLN A C 1
ATOM 758 O O . GLN A 1 92 ? -15.471 4.359 20.904 1.00 86.94 92 GLN A O 1
ATOM 763 N N . SER A 1 93 ? -13.860 5.347 22.126 1.00 92.19 93 SER A N 1
ATOM 764 C CA . SER A 1 93 ? -13.928 6.615 21.402 1.00 92.19 93 SER A CA 1
ATOM 765 C C . SER A 1 93 ? -13.320 6.459 20.007 1.00 92.19 93 SER A C 1
ATOM 767 O O . SER A 1 93 ? -12.451 5.610 19.783 1.00 92.19 93 SER A O 1
ATOM 769 N N . ALA A 1 94 ? -13.748 7.310 19.073 1.00 89.88 94 ALA A N 1
ATOM 770 C CA . ALA A 1 94 ? -13.187 7.335 17.726 1.00 89.88 94 ALA A CA 1
ATOM 771 C C . ALA A 1 94 ? -11.660 7.528 17.756 1.00 89.88 94 ALA A C 1
ATOM 773 O O . ALA A 1 94 ? -10.944 6.795 17.080 1.00 89.88 94 ALA A O 1
ATOM 774 N N . ASP A 1 95 ? -11.155 8.413 18.620 1.00 91.25 95 ASP A N 1
ATOM 775 C CA . ASP A 1 95 ? -9.717 8.685 18.755 1.00 91.25 95 ASP A CA 1
ATOM 776 C C . ASP A 1 95 ? -8.921 7.464 19.225 1.00 91.25 95 ASP A C 1
ATOM 778 O O . ASP A 1 95 ? -7.808 7.212 18.758 1.00 91.25 95 ASP A O 1
ATOM 782 N N . SER A 1 96 ? -9.500 6.661 20.124 1.00 91.12 96 SER A N 1
ATOM 783 C CA . SER A 1 96 ? -8.875 5.424 20.594 1.00 91.12 96 SER A CA 1
ATOM 784 C C . SER A 1 96 ? -8.820 4.377 19.479 1.00 91.12 96 SER A C 1
ATOM 786 O O . SER A 1 96 ? -7.783 3.738 19.277 1.00 91.12 96 SER A O 1
ATOM 788 N N . ILE A 1 97 ? -9.893 4.262 18.688 1.00 90.69 97 ILE A N 1
ATOM 789 C CA . ILE A 1 97 ? -9.941 3.376 17.518 1.00 90.69 97 ILE A CA 1
ATOM 790 C C . ILE A 1 97 ? -8.902 3.817 16.479 1.00 90.69 97 ILE A C 1
ATOM 792 O O . ILE A 1 97 ? -8.137 2.975 16.011 1.00 90.69 97 ILE A O 1
ATOM 796 N N . ILE A 1 98 ? -8.812 5.113 16.171 1.00 90.94 98 ILE A N 1
ATOM 797 C CA . ILE A 1 98 ? -7.841 5.675 15.216 1.00 90.94 98 ILE A CA 1
ATOM 798 C C . ILE A 1 98 ? -6.402 5.445 15.696 1.00 90.94 98 ILE A C 1
ATOM 800 O O . ILE A 1 98 ? -5.570 4.945 14.942 1.00 90.94 98 ILE A O 1
ATOM 804 N N . SER A 1 99 ? -6.114 5.704 16.972 1.00 91.75 99 SER A N 1
ATOM 805 C CA . SER A 1 99 ? -4.784 5.469 17.550 1.00 91.75 99 SER A CA 1
ATOM 806 C C . SER A 1 99 ? -4.396 3.986 17.502 1.00 91.75 99 SER A C 1
ATOM 808 O O . SER A 1 99 ? -3.264 3.632 17.169 1.00 91.75 99 SER A O 1
ATOM 810 N N . SER A 1 100 ? -5.352 3.094 17.786 1.00 90.38 100 SER A N 1
ATOM 811 C CA . SER A 1 100 ? -5.142 1.647 17.684 1.00 90.38 100 SER A CA 1
ATOM 812 C C . SER A 1 100 ? -4.916 1.189 16.239 1.00 90.38 100 SER A C 1
ATOM 814 O O . SER A 1 100 ? -4.098 0.302 16.001 1.00 90.38 100 SER A O 1
ATOM 816 N N . LEU A 1 101 ? -5.588 1.831 15.277 1.00 92.50 101 LEU A N 1
ATOM 817 C CA . LEU A 1 101 ? -5.429 1.615 13.841 1.00 92.50 101 LEU A CA 1
ATOM 818 C C . LEU A 1 101 ? -4.029 1.999 13.367 1.00 92.50 101 LEU A C 1
ATOM 820 O O . LEU A 1 101 ? -3.361 1.178 12.737 1.00 92.50 101 LEU A O 1
ATOM 824 N N . ASN A 1 102 ? -3.570 3.202 13.717 1.00 91.94 102 ASN A N 1
ATOM 825 C CA . ASN A 1 102 ? -2.232 3.682 13.365 1.00 91.94 102 ASN A CA 1
ATOM 826 C C . ASN A 1 102 ? -1.156 2.747 13.917 1.00 91.94 102 ASN A C 1
ATOM 828 O O . ASN A 1 102 ? -0.215 2.386 13.209 1.00 91.94 102 ASN A O 1
ATOM 832 N N . ARG A 1 103 ? -1.325 2.281 15.159 1.00 92.25 103 ARG A N 1
ATOM 833 C CA . ARG A 1 103 ? -0.423 1.291 15.752 1.00 92.25 103 ARG A CA 1
ATOM 834 C C . ARG A 1 103 ? -0.449 -0.041 14.998 1.00 92.25 103 ARG A C 1
ATOM 836 O O . ARG A 1 103 ? 0.612 -0.566 14.682 1.00 92.25 103 ARG A O 1
ATOM 843 N N . LEU A 1 104 ? -1.631 -0.561 14.658 1.00 93.44 104 LEU A N 1
ATOM 844 C CA . LEU A 1 104 ? -1.786 -1.813 13.906 1.00 93.44 104 LEU A CA 1
ATOM 845 C C . LEU A 1 104 ? -1.072 -1.772 12.552 1.00 93.44 104 LEU A C 1
ATOM 847 O O . LEU A 1 104 ? -0.395 -2.730 12.176 1.00 93.44 104 LEU A O 1
ATOM 851 N N . VAL A 1 105 ? -1.216 -0.661 11.825 1.00 92.94 105 VAL A N 1
ATOM 852 C CA . VAL A 1 105 ? -0.538 -0.460 10.541 1.00 92.94 105 VAL A CA 1
ATOM 853 C C . VAL A 1 105 ? 0.977 -0.407 10.749 1.00 92.94 105 VAL A C 1
ATOM 855 O O . VAL A 1 105 ? 1.692 -1.178 10.110 1.00 92.94 105 VAL A O 1
ATOM 858 N N . ASN A 1 106 ? 1.469 0.408 11.686 1.00 93.12 106 ASN A N 1
ATOM 859 C CA . ASN A 1 106 ? 2.901 0.524 11.980 1.00 93.12 106 ASN A CA 1
ATOM 860 C C . ASN A 1 106 ? 3.538 -0.808 12.404 1.00 93.12 106 ASN A C 1
ATOM 862 O O . ASN A 1 106 ? 4.550 -1.215 11.830 1.00 93.12 106 ASN A O 1
ATOM 866 N N . ASP A 1 107 ? 2.920 -1.532 13.338 1.00 94.06 107 ASP A N 1
ATOM 867 C CA . ASP A 1 107 ? 3.392 -2.840 13.803 1.00 94.06 107 ASP A CA 1
ATOM 868 C C . ASP A 1 107 ? 3.446 -3.842 12.639 1.00 94.06 107 ASP A C 1
ATOM 870 O O . ASP A 1 107 ? 4.411 -4.600 12.484 1.00 94.06 107 ASP A O 1
ATOM 874 N N . ARG A 1 108 ? 2.449 -3.806 11.743 1.00 92.38 108 ARG A N 1
ATOM 875 C CA . ARG A 1 108 ? 2.438 -4.654 10.550 1.00 92.38 108 ARG A CA 1
ATOM 876 C C . ARG A 1 108 ? 3.549 -4.282 9.571 1.00 92.38 108 ARG A C 1
ATOM 878 O O . ARG A 1 108 ? 4.193 -5.186 9.036 1.00 92.38 108 ARG A O 1
ATOM 885 N N . LEU A 1 109 ? 3.817 -2.996 9.351 1.00 91.88 109 LEU A N 1
ATOM 886 C CA . LEU A 1 109 ? 4.922 -2.540 8.501 1.00 91.88 109 LEU A CA 1
ATOM 887 C C . LEU A 1 109 ? 6.291 -2.939 9.069 1.00 91.88 109 LEU A C 1
ATOM 889 O O . LEU A 1 109 ? 7.164 -3.404 8.327 1.00 91.88 109 LEU A O 1
ATOM 893 N N . LEU A 1 110 ? 6.469 -2.816 10.385 1.00 92.06 110 LEU A N 1
ATOM 894 C CA . LEU A 1 110 ? 7.684 -3.226 11.090 1.00 92.06 110 LEU A CA 1
ATOM 895 C C . LEU A 1 110 ? 7.870 -4.746 11.098 1.00 92.06 110 LEU A C 1
ATOM 897 O O . LEU A 1 110 ? 9.006 -5.211 11.029 1.00 92.06 110 LEU A O 1
ATOM 901 N N . SER A 1 111 ? 6.789 -5.532 11.079 1.00 93.25 111 SER A N 1
ATOM 902 C CA . SER A 1 111 ? 6.877 -6.998 11.005 1.00 93.25 111 SER A CA 1
ATOM 903 C C . SER A 1 111 ? 7.568 -7.513 9.733 1.00 93.25 111 SER A C 1
ATOM 905 O O . SER A 1 111 ? 8.092 -8.624 9.726 1.00 93.25 111 SER A O 1
ATOM 907 N N . PHE A 1 112 ? 7.640 -6.702 8.667 1.00 90.56 112 PHE A N 1
ATOM 908 C CA . PHE A 1 112 ? 8.397 -7.040 7.457 1.00 90.56 112 PHE A CA 1
ATOM 909 C C . PHE A 1 112 ? 9.903 -6.794 7.589 1.00 90.56 112 PHE A C 1
ATOM 911 O O . PHE A 1 112 ? 10.653 -7.253 6.731 1.00 90.56 112 PHE A O 1
ATOM 918 N N . ARG A 1 113 ? 10.365 -6.084 8.626 1.00 90.75 113 ARG A N 1
ATOM 919 C CA . ARG A 1 113 ? 11.784 -5.769 8.844 1.00 90.75 113 ARG A CA 1
ATOM 920 C C . ARG A 1 113 ? 12.684 -7.015 8.911 1.00 90.75 113 ARG A C 1
ATOM 922 O O . ARG A 1 113 ? 13.690 -6.991 8.209 1.00 90.75 113 ARG A O 1
ATOM 929 N N . PRO A 1 114 ? 12.365 -8.091 9.663 1.00 91.81 114 PRO A N 1
ATOM 930 C CA . PRO A 1 114 ? 13.208 -9.290 9.692 1.00 91.81 114 PRO A CA 1
ATOM 931 C C . PRO A 1 114 ? 13.279 -10.026 8.346 1.00 91.81 114 PRO A C 1
ATOM 933 O O . PRO A 1 114 ? 14.322 -10.578 8.017 1.00 91.81 114 PRO A O 1
ATOM 936 N N . SER A 1 115 ? 12.205 -10.032 7.548 1.00 90.94 115 SER A N 1
ATOM 937 C CA . SER A 1 115 ? 12.180 -10.746 6.257 1.00 90.94 115 SER A CA 1
ATOM 938 C C . SER A 1 115 ? 12.694 -9.907 5.084 1.00 90.94 115 SER A C 1
ATOM 940 O O . SER A 1 115 ? 13.258 -10.437 4.133 1.00 90.94 115 SER A O 1
ATOM 942 N N . SER A 1 116 ? 12.454 -8.598 5.110 1.00 90.06 116 SER A N 1
ATOM 943 C CA . SER A 1 116 ? 12.747 -7.677 4.011 1.00 90.06 116 SER A CA 1
ATOM 944 C C . SER A 1 116 ? 12.914 -6.239 4.535 1.00 90.06 116 SER A C 1
ATOM 946 O O . SER A 1 116 ? 11.957 -5.453 4.507 1.00 90.06 116 SER A O 1
ATOM 948 N N . PRO A 1 117 ? 14.122 -5.859 4.988 1.00 89.88 117 PRO A N 1
ATOM 949 C CA . PRO A 1 117 ? 14.376 -4.547 5.586 1.00 89.88 117 PRO A CA 1
ATOM 950 C C . PRO A 1 117 ? 14.063 -3.377 4.645 1.00 89.88 117 PRO A C 1
ATOM 952 O O . PRO A 1 117 ? 13.424 -2.409 5.055 1.00 89.88 117 PRO A O 1
ATOM 955 N N . ALA A 1 118 ? 14.446 -3.492 3.367 1.00 86.38 118 ALA A N 1
ATOM 956 C CA . ALA A 1 118 ? 14.219 -2.452 2.362 1.00 86.38 118 ALA A CA 1
ATOM 957 C C . ALA A 1 118 ? 12.723 -2.189 2.130 1.00 86.38 118 ALA A C 1
ATOM 959 O O . ALA A 1 118 ? 12.292 -1.041 2.126 1.00 86.38 118 ALA A O 1
ATOM 960 N N . LEU A 1 119 ? 11.911 -3.248 2.021 1.00 85.56 119 LEU A N 1
ATOM 961 C CA . LEU A 1 119 ? 10.462 -3.115 1.840 1.00 85.56 119 LEU A CA 1
ATOM 962 C C . LEU A 1 119 ? 9.795 -2.465 3.055 1.00 85.56 119 LEU A C 1
ATOM 964 O O . LEU A 1 119 ? 8.941 -1.599 2.887 1.00 85.56 119 LEU A O 1
ATOM 968 N N . SER A 1 120 ? 10.190 -2.867 4.267 1.00 90.25 120 SER A N 1
ATOM 969 C CA . SER A 1 120 ? 9.689 -2.259 5.505 1.00 90.25 120 SER A CA 1
ATOM 970 C C . SER A 1 120 ? 10.029 -0.766 5.558 1.00 90.25 120 SER A C 1
ATOM 972 O O . SER A 1 120 ? 9.154 0.051 5.831 1.00 90.25 120 SER A O 1
ATOM 974 N N . SER A 1 121 ? 11.268 -0.400 5.213 1.00 90.38 121 SER A N 1
ATOM 975 C CA . SER A 1 121 ? 11.714 0.994 5.186 1.00 90.38 121 SER A CA 1
ATOM 976 C C . SER A 1 121 ? 10.956 1.828 4.152 1.00 90.38 121 SER A C 1
ATOM 978 O O . SER A 1 121 ? 10.428 2.877 4.511 1.00 90.38 121 SER A O 1
ATOM 980 N N . SER A 1 122 ? 10.818 1.353 2.909 1.00 88.69 122 SER A N 1
ATOM 981 C CA . SER A 1 122 ? 10.102 2.096 1.865 1.00 88.69 122 SER A CA 1
ATOM 982 C C . SER A 1 122 ? 8.607 2.253 2.163 1.00 88.69 122 SER A C 1
ATOM 984 O O . SER A 1 122 ? 8.035 3.299 1.871 1.00 88.69 122 SER A O 1
ATOM 986 N N . LEU A 1 123 ? 7.959 1.243 2.761 1.00 88.19 123 LEU A N 1
ATOM 987 C CA . LEU A 1 123 ? 6.556 1.354 3.179 1.00 88.19 123 LEU A CA 1
ATOM 988 C C . LEU A 1 123 ? 6.380 2.316 4.359 1.00 88.19 123 LEU A C 1
ATOM 990 O O . LEU A 1 123 ? 5.419 3.077 4.368 1.00 88.19 123 LEU A O 1
ATOM 994 N N . MET A 1 124 ? 7.300 2.297 5.329 1.00 91.69 124 MET A N 1
ATOM 995 C CA . MET A 1 124 ? 7.267 3.206 6.478 1.00 91.69 124 MET A CA 1
ATOM 996 C C . MET A 1 124 ? 7.497 4.660 6.054 1.00 91.69 124 MET A C 1
ATOM 998 O O . MET A 1 124 ? 6.785 5.549 6.499 1.00 91.69 124 MET A O 1
ATOM 1002 N N . GLN A 1 125 ? 8.446 4.904 5.146 1.00 90.25 125 GLN A N 1
ATOM 1003 C CA . GLN A 1 125 ? 8.657 6.231 4.560 1.00 90.25 125 GLN A CA 1
ATOM 1004 C C . GLN A 1 125 ? 7.402 6.726 3.842 1.00 90.25 125 GLN A C 1
ATOM 1006 O O . GLN A 1 125 ? 7.003 7.868 4.024 1.00 90.25 125 GLN A O 1
ATOM 1011 N N . LEU A 1 126 ? 6.754 5.858 3.062 1.00 88.38 126 LEU A N 1
ATOM 1012 C CA . LEU A 1 126 ? 5.513 6.204 2.381 1.00 88.38 126 LEU A CA 1
ATOM 1013 C C . LEU A 1 126 ? 4.366 6.500 3.361 1.00 88.38 126 LEU A C 1
ATOM 1015 O O . LEU A 1 126 ? 3.588 7.405 3.098 1.00 88.38 126 LEU A O 1
ATOM 1019 N N . TRP A 1 127 ? 4.272 5.766 4.474 1.00 89.50 127 TRP A N 1
ATOM 1020 C CA . TRP A 1 127 ? 3.288 6.022 5.531 1.00 89.50 127 TRP A CA 1
ATOM 1021 C C . TRP A 1 127 ? 3.495 7.389 6.196 1.00 89.50 127 TRP A C 1
ATOM 1023 O O . TRP A 1 127 ? 2.548 8.155 6.328 1.00 89.50 127 TRP A O 1
ATOM 1033 N N . LEU A 1 128 ? 4.737 7.737 6.536 1.00 89.62 128 LEU A N 1
ATOM 1034 C CA . LEU A 1 128 ? 5.060 9.038 7.136 1.00 89.62 128 LEU A CA 1
ATOM 1035 C C . LEU A 1 128 ? 4.838 10.217 6.180 1.00 89.62 128 LEU A C 1
ATOM 1037 O O . LEU A 1 128 ? 4.665 11.337 6.631 1.00 89.62 128 LEU A O 1
ATOM 1041 N N . LEU A 1 129 ? 4.839 9.978 4.865 1.00 86.25 129 LEU A N 1
ATOM 1042 C CA . LEU A 1 129 ? 4.464 10.990 3.872 1.00 86.25 129 LEU A CA 1
ATOM 1043 C C . LEU A 1 129 ? 2.944 11.196 3.768 1.00 86.25 129 LEU A C 1
ATOM 1045 O O . LEU A 1 129 ? 2.514 12.124 3.086 1.00 86.25 129 LEU A O 1
ATOM 1049 N N . THR A 1 130 ? 2.139 10.307 4.359 1.00 79.06 130 THR A N 1
ATOM 1050 C CA . THR A 1 130 ? 0.671 10.405 4.357 1.00 79.06 130 THR A CA 1
ATOM 1051 C C . THR A 1 130 ? 0.080 10.989 5.642 1.00 79.06 130 THR A C 1
ATOM 1053 O O . THR A 1 130 ? -1.113 11.286 5.639 1.00 79.06 130 THR A O 1
ATOM 1056 N N . GLU A 1 131 ? 0.883 11.140 6.703 1.00 66.00 131 GLU A N 1
ATOM 1057 C CA . GLU A 1 131 ? 0.541 11.887 7.930 1.00 66.00 131 GLU A CA 1
ATOM 1058 C C . GLU A 1 131 ? 0.835 13.384 7.758 1.00 66.00 131 GLU A C 1
ATOM 1060 O O . GLU A 1 131 ? -0.011 14.190 8.208 1.00 66.00 131 GLU A O 1
#

Sequence (131 aa):
MRGEMFIWIKLRVGNGASCRFWIDNWSPLGSLKDYFAASSSSRQGISLDSTLADLHRSGNRLSKRLILLCWQSVIYSLWRERNQRLHSQRYQSADSIISSLNRLVNDRLLSFRPSSPALSSSLMQLWLLTE

Foldseek 3Di:
DPPDPDLPPADDCVLQPPAFQQQHQNDNVGRNCVVCVVPPPVVVVGDRRDTPNNVVVPPPPLVVVLVVQLVVLVVVLVVVQVVCCVPPVDHDDPVVSVVVSVVSSLVVLVVCCVVPVVSSVVSVVVVVVVD

Radius of gyration: 23.02 Å; chains: 1; bounding box: 37×29×70 Å

pLDDT: mean 81.21, std 13.08, range [41.88, 94.88]